Protein AF-A0A3Q7NSL1-F1 (afdb_monomer)

pLDDT: mean 90.65, std 6.11, range [63.59, 95.56]

Sequence (60 aa):
MQSPNSYFMDVKCPGCYKITTIFSHAQTVVLCVGFSTVLCQCIGGKARLTEGCSFRWKQN

Mean predicted aligned error: 3.98 Å

Structure (mmCIF, N/CA/C/O backbone):
data_AF-A0A3Q7NSL1-F1
#
_entry.id   AF-A0A3Q7NSL1-F1
#
loop_
_atom_site.group_PDB
_atom_site.id
_atom_si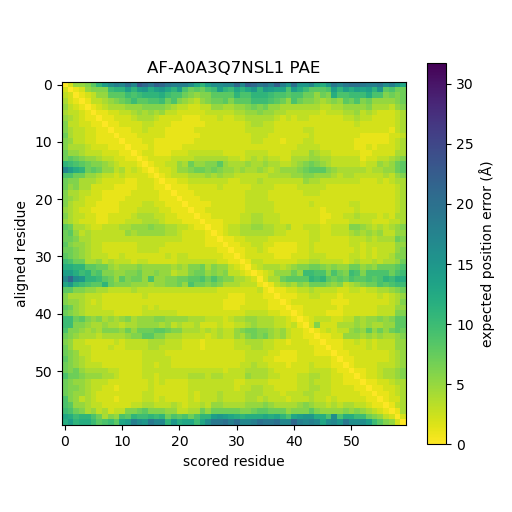te.type_symbol
_atom_site.label_atom_id
_atom_site.label_alt_id
_atom_site.label_comp_id
_atom_site.label_asym_id
_atom_site.label_entity_id
_atom_site.label_seq_id
_atom_site.pdbx_PDB_ins_code
_atom_site.Cartn_x
_atom_site.Cartn_y
_atom_site.Cartn_z
_atom_site.occupancy
_atom_site.B_iso_or_equiv
_atom_site.auth_seq_id
_atom_site.auth_comp_id
_atom_site.auth_asym_id
_atom_site.auth_atom_id
_atom_site.pdbx_PDB_model_num
ATOM 1 N N . MET A 1 1 ? 21.820 10.581 -16.076 1.00 66.69 1 MET A N 1
ATOM 2 C CA . MET A 1 1 ? 21.679 10.038 -14.707 1.00 66.69 1 MET A CA 1
ATOM 3 C C . MET A 1 1 ? 20.344 9.308 -14.656 1.00 66.69 1 MET A C 1
ATOM 5 O O . MET A 1 1 ? 19.358 9.913 -15.050 1.00 66.69 1 MET A O 1
ATOM 9 N N . GLN A 1 2 ? 20.308 8.022 -14.301 1.00 83.25 2 GLN A N 1
ATOM 10 C CA . GLN A 1 2 ? 19.054 7.264 -14.183 1.00 83.25 2 GLN A CA 1
ATOM 11 C C . GLN A 1 2 ? 18.637 7.224 -12.710 1.00 83.25 2 GLN A C 1
ATOM 13 O O . GLN A 1 2 ? 19.456 6.885 -11.860 1.00 83.25 2 GLN A O 1
ATOM 18 N N . SER A 1 3 ? 17.386 7.573 -12.414 1.00 82.62 3 SER A N 1
ATOM 19 C CA . SER A 1 3 ? 16.779 7.423 -11.090 1.00 82.62 3 SER A CA 1
ATOM 20 C C . SER A 1 3 ? 15.560 6.499 -11.179 1.00 82.62 3 SER A C 1
ATOM 22 O O . SER A 1 3 ? 14.888 6.457 -12.214 1.00 82.62 3 SER A O 1
ATOM 24 N N . PRO A 1 4 ? 15.269 5.718 -10.125 1.00 87.25 4 PRO A N 1
ATOM 25 C CA . PRO A 1 4 ? 14.091 4.864 -10.107 1.00 87.25 4 PRO A CA 1
ATOM 26 C C . PRO A 1 4 ? 12.812 5.714 -10.090 1.00 87.25 4 PRO A C 1
ATOM 28 O O . PRO A 1 4 ? 12.669 6.626 -9.282 1.00 87.25 4 PRO A O 1
ATOM 31 N N . ASN A 1 5 ? 11.846 5.373 -10.948 1.00 88.75 5 ASN A N 1
ATOM 32 C CA . ASN A 1 5 ? 10.524 6.021 -10.996 1.00 88.75 5 ASN A CA 1
ATOM 33 C C . ASN A 1 5 ? 9.556 5.525 -9.901 1.00 88.75 5 ASN A C 1
ATOM 35 O O . ASN A 1 5 ? 8.393 5.936 -9.852 1.00 88.75 5 ASN A O 1
ATOM 39 N N . SER A 1 6 ? 10.019 4.615 -9.046 1.00 91.62 6 SER A N 1
ATOM 40 C CA . SER A 1 6 ? 9.243 3.997 -7.980 1.00 91.62 6 SER A CA 1
ATOM 41 C C . SER A 1 6 ? 9.464 4.690 -6.639 1.00 91.62 6 SER A C 1
ATOM 43 O O . SER A 1 6 ? 10.585 5.045 -6.292 1.00 91.62 6 SER A O 1
ATOM 45 N N . TYR A 1 7 ? 8.403 4.798 -5.850 1.00 92.44 7 TYR A N 1
ATOM 46 C CA . TYR A 1 7 ? 8.391 5.432 -4.534 1.00 92.44 7 TYR A CA 1
ATOM 47 C C . TYR A 1 7 ? 7.546 4.639 -3.534 1.00 92.44 7 TYR A C 1
ATOM 49 O O . TYR A 1 7 ? 6.732 3.788 -3.913 1.00 92.44 7 TYR A O 1
ATOM 57 N N . PHE A 1 8 ? 7.725 4.951 -2.254 1.00 94.00 8 PHE A N 1
ATOM 58 C CA . PHE A 1 8 ? 6.823 4.539 -1.185 1.00 94.00 8 PHE A CA 1
ATOM 59 C C . PHE A 1 8 ? 5.783 5.632 -0.925 1.00 94.00 8 PHE A C 1
ATOM 61 O O . PHE A 1 8 ? 6.041 6.827 -1.091 1.00 94.00 8 PHE A O 1
ATOM 68 N N . MET A 1 9 ? 4.589 5.228 -0.516 1.00 95.00 9 MET A N 1
ATOM 69 C CA . MET A 1 9 ? 3.517 6.141 -0.139 1.00 95.00 9 MET A CA 1
ATOM 70 C C . MET A 1 9 ? 2.791 5.624 1.094 1.00 95.00 9 MET A C 1
ATOM 72 O O . MET A 1 9 ? 2.666 4.420 1.289 1.00 95.00 9 MET A O 1
ATOM 76 N N . ASP A 1 10 ? 2.295 6.539 1.909 1.00 94.75 10 ASP A N 1
ATOM 77 C CA . ASP A 1 10 ? 1.459 6.228 3.056 1.00 94.75 10 ASP A CA 1
ATOM 78 C C . ASP A 1 10 ? -0.003 6.312 2.620 1.00 94.75 10 ASP A C 1
ATOM 80 O O . ASP A 1 10 ? -0.457 7.370 2.181 1.00 94.75 10 ASP A O 1
ATOM 84 N N . VAL A 1 11 ? -0.734 5.204 2.721 1.00 94.12 11 VAL A N 1
ATOM 85 C CA . VAL A 1 11 ? -2.152 5.115 2.355 1.00 94.12 11 VAL A CA 1
ATOM 86 C C . VAL A 1 11 ? -2.986 4.994 3.617 1.00 94.12 11 VAL A C 1
ATOM 88 O O . VAL A 1 11 ? -2.767 4.118 4.453 1.00 94.12 11 VAL A O 1
ATOM 91 N N . LYS A 1 12 ? -3.952 5.895 3.752 1.00 94.25 12 LYS A N 1
ATOM 92 C CA . LYS A 1 12 ? -4.916 5.937 4.839 1.00 94.25 12 LYS A CA 1
ATOM 93 C C . LYS A 1 12 ? -6.212 5.273 4.394 1.00 94.25 12 LYS A C 1
ATOM 95 O O . LYS A 1 12 ? -6.819 5.679 3.402 1.00 94.25 12 LYS A O 1
ATOM 100 N N . CYS A 1 13 ? -6.647 4.285 5.163 1.00 93.94 13 CYS A N 1
ATOM 101 C CA . CYS A 1 13 ? -7.916 3.608 4.928 1.00 93.94 13 CYS A CA 1
ATOM 102 C C . CYS A 1 13 ? -9.111 4.500 5.319 1.00 93.94 13 CYS A C 1
ATOM 104 O O . CYS A 1 13 ? -9.077 5.079 6.412 1.00 93.94 13 CYS A O 1
ATOM 106 N N . PRO A 1 14 ? -10.186 4.559 4.510 1.00 89.94 14 PRO A N 1
ATOM 107 C CA . PRO A 1 14 ? -11.370 5.365 4.818 1.00 89.94 14 PRO A CA 1
ATOM 108 C C . PRO A 1 14 ? -12.140 4.891 6.061 1.00 89.94 14 PRO A C 1
ATOM 110 O O . PRO A 1 14 ? -12.715 5.719 6.756 1.00 89.94 14 PRO A O 1
ATOM 113 N N . GLY A 1 15 ? -12.140 3.587 6.370 1.00 88.69 15 GLY A N 1
ATOM 114 C CA . GLY A 1 15 ? -12.911 3.033 7.495 1.00 88.69 15 GLY A CA 1
ATOM 115 C C . GLY A 1 15 ? -12.120 2.874 8.796 1.00 88.69 15 GLY A C 1
ATOM 116 O O . GLY A 1 15 ? -12.634 3.137 9.877 1.00 88.69 15 GLY A O 1
ATOM 117 N N . CYS A 1 16 ? -10.853 2.451 8.705 1.00 88.94 16 CYS A N 1
ATOM 118 C CA . CYS A 1 16 ? -10.027 2.155 9.882 1.00 88.94 16 CYS A CA 1
ATOM 119 C C . CYS A 1 16 ? -9.159 3.352 10.324 1.00 88.94 16 CYS A C 1
ATOM 121 O O . CYS A 1 16 ? -8.540 3.283 11.382 1.00 88.94 16 CYS A O 1
ATOM 123 N N . TYR A 1 17 ? -9.050 4.413 9.506 1.00 89.44 17 TYR A N 1
ATOM 124 C CA . TYR A 1 17 ? -8.147 5.571 9.667 1.00 89.44 17 TYR A CA 1
ATOM 125 C C . TYR A 1 17 ? -6.657 5.235 9.880 1.00 89.44 17 TYR A C 1
ATOM 127 O O . TYR A 1 17 ? -5.830 6.144 9.982 1.00 89.44 17 TYR A O 1
ATOM 135 N N . LYS A 1 18 ? -6.294 3.946 9.895 1.00 92.19 18 LYS A N 1
ATOM 136 C CA . LYS A 1 18 ? -4.920 3.464 9.967 1.00 92.19 18 LYS A CA 1
ATOM 137 C C . LYS A 1 18 ? -4.191 3.774 8.670 1.00 92.19 18 LYS A C 1
ATOM 139 O O . LYS A 1 18 ? -4.769 3.741 7.580 1.00 92.19 18 LYS A O 1
ATOM 144 N N . ILE A 1 19 ? -2.904 4.045 8.829 1.00 93.00 19 ILE A N 1
ATOM 145 C CA . ILE A 1 19 ? -1.975 4.324 7.745 1.00 93.00 19 ILE A CA 1
ATOM 146 C C . ILE A 1 19 ? -1.165 3.058 7.478 1.00 93.00 19 ILE A C 1
ATOM 148 O O . ILE A 1 19 ? -0.706 2.393 8.406 1.00 93.00 19 ILE A O 1
ATOM 152 N N . THR A 1 20 ? -1.003 2.709 6.210 1.00 93.19 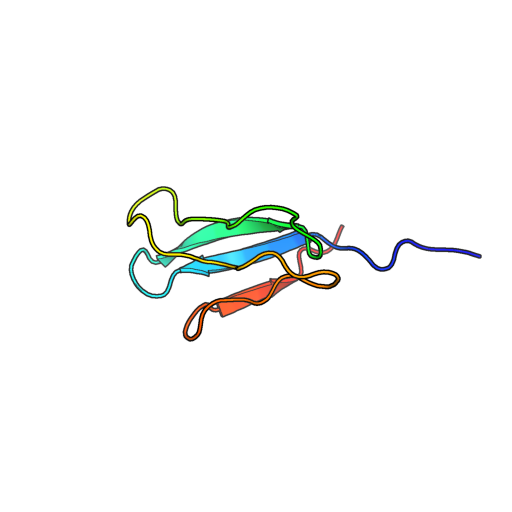20 THR A N 1
ATOM 153 C CA . THR A 1 20 ? -0.167 1.597 5.753 1.00 93.19 20 THR A CA 1
ATOM 154 C C . THR A 1 20 ? 0.776 2.116 4.680 1.00 93.19 20 THR A C 1
ATOM 156 O O . THR A 1 20 ? 0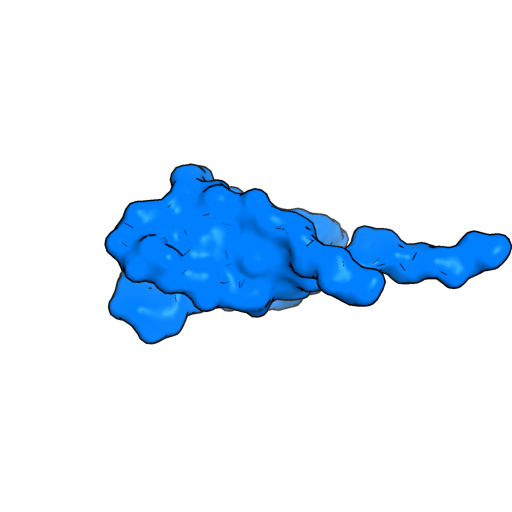.338 2.769 3.735 1.00 93.19 20 THR A O 1
ATOM 159 N N . THR A 1 21 ? 2.073 1.852 4.826 1.00 93.69 21 THR A N 1
ATOM 160 C CA . THR A 1 21 ? 3.059 2.208 3.802 1.00 93.69 21 THR A CA 1
ATOM 161 C C . THR A 1 21 ? 3.009 1.177 2.673 1.00 93.69 21 THR A C 1
ATOM 163 O O . THR A 1 21 ? 3.108 -0.024 2.914 1.00 93.69 21 THR A O 1
ATOM 166 N N . ILE A 1 22 ? 2.851 1.650 1.439 1.00 93.56 22 ILE A N 1
ATOM 167 C CA . ILE A 1 22 ? 2.680 0.846 0.226 1.00 93.56 22 ILE A CA 1
ATOM 168 C C . ILE A 1 22 ? 3.741 1.249 -0.804 1.00 93.56 22 ILE A C 1
ATOM 170 O O . ILE A 1 22 ? 4.076 2.426 -0.950 1.00 93.56 22 ILE A O 1
ATOM 174 N N . PHE A 1 23 ? 4.265 0.270 -1.543 1.00 94.50 23 PHE A N 1
ATOM 175 C CA . PHE A 1 23 ? 5.141 0.513 -2.686 1.00 94.50 23 PHE A CA 1
ATOM 176 C C . PHE A 1 23 ? 4.329 0.866 -3.938 1.00 94.50 23 PHE A C 1
ATOM 178 O O . PHE A 1 23 ? 3.340 0.208 -4.258 1.00 94.50 23 PHE A O 1
ATOM 185 N N . SER A 1 24 ? 4.768 1.883 -4.680 1.00 93.38 24 SER A N 1
ATOM 186 C CA . SER A 1 24 ? 4.087 2.374 -5.889 1.00 93.38 24 SER A CA 1
ATOM 187 C C . SER A 1 24 ? 3.814 1.316 -6.956 1.00 93.38 24 SER A C 1
ATOM 189 O O .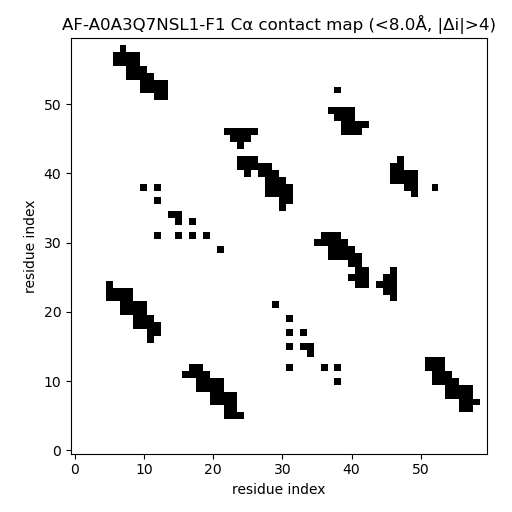 SER A 1 24 ? 2.810 1.446 -7.641 1.00 93.38 24 SER A O 1
ATOM 191 N N . HIS A 1 25 ? 4.632 0.269 -7.071 1.00 94.38 25 HIS A N 1
ATOM 192 C CA . HIS A 1 25 ? 4.446 -0.845 -8.011 1.00 94.38 25 HIS A CA 1
ATOM 193 C C . HIS A 1 25 ? 4.193 -2.177 -7.282 1.00 94.38 25 HIS A C 1
ATOM 1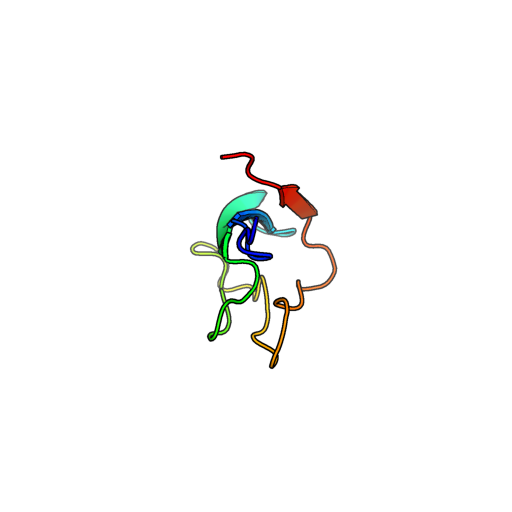95 O O . HIS A 1 25 ? 4.789 -3.200 -7.613 1.00 94.38 25 HIS A O 1
ATOM 201 N N . ALA A 1 26 ? 3.367 -2.166 -6.230 1.00 92.56 26 ALA A N 1
ATOM 202 C CA . ALA A 1 26 ? 3.009 -3.382 -5.500 1.00 92.56 26 ALA A CA 1
ATOM 203 C C . ALA A 1 26 ? 2.488 -4.485 -6.448 1.00 92.56 26 ALA A C 1
ATOM 205 O O . ALA A 1 26 ? 1.590 -4.246 -7.255 1.00 92.56 26 ALA A O 1
ATOM 206 N N . GLN A 1 27 ? 3.051 -5.694 -6.328 1.00 92.56 27 GLN A N 1
ATOM 207 C CA . GLN A 1 27 ? 2.695 -6.869 -7.142 1.00 92.56 27 GLN A CA 1
ATOM 208 C C . GLN A 1 27 ? 1.526 -7.677 -6.568 1.00 92.56 27 GLN A C 1
ATOM 210 O O . GLN A 1 27 ? 0.995 -8.553 -7.242 1.00 92.56 27 GLN A O 1
ATOM 215 N N . THR A 1 28 ? 1.115 -7.382 -5.338 1.00 93.19 28 THR A N 1
ATOM 216 C CA . THR A 1 28 ? 0.006 -8.049 -4.655 1.00 93.19 28 THR A CA 1
ATOM 217 C C . THR A 1 28 ? -1.054 -7.038 -4.243 1.00 93.19 28 THR A C 1
ATOM 219 O O . THR A 1 28 ? -0.777 -5.847 -4.085 1.00 93.19 28 THR A O 1
ATOM 222 N N . VAL A 1 29 ? -2.275 -7.523 -4.022 1.00 93.56 29 VAL A N 1
ATOM 223 C CA . VAL A 1 29 ? -3.325 -6.745 -3.356 1.00 93.56 29 VAL A CA 1
ATOM 224 C C . VAL A 1 29 ? -2.872 -6.418 -1.931 1.00 93.56 29 VAL A C 1
ATOM 226 O O . VAL A 1 29 ? -2.376 -7.295 -1.223 1.00 93.56 29 VAL A O 1
ATOM 229 N N . VAL A 1 30 ? -3.038 -5.165 -1.506 1.00 93.88 30 VAL A N 1
ATOM 230 C CA . VAL A 1 30 ? -2.690 -4.721 -0.145 1.00 93.88 30 VAL A CA 1
ATOM 231 C C . VAL A 1 30 ? -3.965 -4.467 0.652 1.00 93.88 30 VAL A C 1
ATOM 233 O O . VAL A 1 30 ? -4.875 -3.798 0.166 1.00 93.88 30 VAL A O 1
ATOM 236 N N . LEU A 1 31 ? -4.027 -4.983 1.882 1.00 94.12 31 LEU A N 1
ATOM 237 C CA . LEU A 1 31 ? -5.182 -4.888 2.784 1.00 94.12 31 LEU A CA 1
ATOM 238 C C . LEU A 1 31 ? -4.876 -3.995 4.008 1.00 94.12 31 LEU A C 1
ATOM 240 O O . LEU A 1 31 ? -3.741 -3.978 4.484 1.00 94.12 31 LEU A O 1
ATOM 244 N N . CYS A 1 32 ? -5.880 -3.295 4.568 1.00 93.06 32 CYS A N 1
ATOM 245 C CA . CYS A 1 32 ? -5.766 -2.673 5.904 1.00 93.06 32 CYS A CA 1
ATOM 246 C C . CYS A 1 32 ? -5.653 -3.791 6.949 1.00 93.06 32 CYS A C 1
ATOM 248 O O . CYS A 1 32 ? -6.559 -4.613 7.076 1.00 93.06 32 CYS A O 1
ATOM 250 N N . VAL A 1 33 ? -4.602 -3.743 7.773 1.00 84.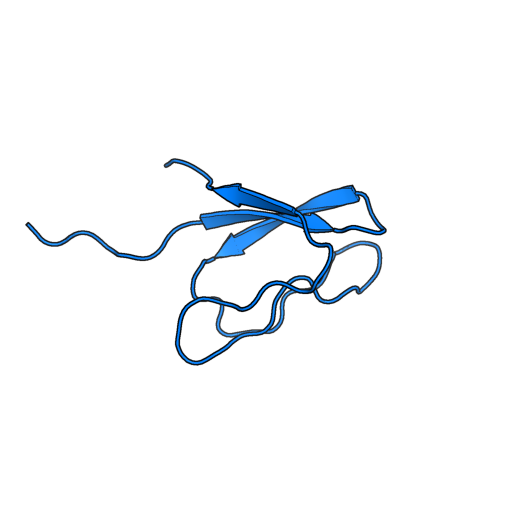06 33 VAL A N 1
ATOM 251 C CA . VAL A 1 33 ? -4.306 -4.716 8.848 1.00 84.06 33 VAL A CA 1
ATOM 252 C C . VAL A 1 33 ? -5.395 -4.774 9.946 1.00 84.06 33 VAL A C 1
ATOM 254 O O . VAL A 1 33 ? -5.359 -5.642 10.805 1.00 84.06 33 VAL A O 1
ATOM 257 N N . GLY A 1 34 ? -6.386 -3.871 9.946 1.00 81.50 34 GLY A N 1
ATOM 258 C CA . GLY A 1 34 ? -7.452 -3.829 10.963 1.00 81.50 34 GLY A CA 1
ATOM 259 C C . GLY A 1 34 ? -8.884 -4.089 10.487 1.00 81.50 34 GLY A C 1
ATOM 260 O O . GLY A 1 34 ? -9.714 -4.450 11.308 1.00 81.50 34 GLY A O 1
ATOM 261 N N . PHE A 1 35 ? -9.201 -3.878 9.208 1.00 82.31 35 PHE A N 1
ATOM 262 C CA . PHE A 1 35 ? -10.588 -3.931 8.701 1.00 82.31 35 PHE A CA 1
ATOM 263 C C . PHE A 1 35 ? -10.711 -4.788 7.434 1.00 82.31 35 PHE A C 1
ATOM 265 O O . PHE A 1 35 ? -11.756 -4.802 6.793 1.00 82.31 35 PHE A O 1
ATOM 272 N N . SER A 1 36 ? -9.618 -5.455 7.032 1.00 86.81 36 SER A N 1
ATOM 273 C CA . SER A 1 36 ? -9.520 -6.286 5.822 1.00 86.81 36 SER A CA 1
ATOM 274 C C . SER A 1 36 ? -9.994 -5.593 4.536 1.00 86.81 36 SER A C 1
ATOM 276 O O . SER A 1 36 ? -10.340 -6.242 3.555 1.00 86.81 36 SER A O 1
ATOM 278 N N . THR A 1 37 ? -10.000 -4.258 4.518 1.00 90.62 37 THR A N 1
ATOM 279 C CA . THR A 1 37 ? -10.349 -3.461 3.340 1.00 90.62 37 THR A CA 1
ATOM 280 C C . THR A 1 37 ? -9.195 -3.471 2.356 1.00 90.62 37 THR A C 1
ATOM 282 O O . THR A 1 37 ? -8.050 -3.248 2.750 1.00 90.62 37 THR A O 1
ATOM 285 N N . VAL A 1 38 ? -9.494 -3.660 1.073 1.00 93.31 38 VAL A N 1
ATOM 286 C CA . VAL A 1 38 ? -8.512 -3.486 -0.001 1.00 93.31 38 VAL A CA 1
ATOM 287 C C . VAL A 1 38 ? -8.082 -2.024 -0.065 1.00 93.31 38 VAL A C 1
ATOM 289 O O . VAL A 1 38 ? -8.918 -1.144 -0.245 1.00 93.31 38 VAL A O 1
ATOM 292 N N . LEU A 1 39 ? -6.783 -1.764 0.073 1.00 94.50 39 LEU A N 1
ATOM 293 C CA . LEU A 1 39 ? -6.176 -0.436 -0.048 1.00 94.50 39 LEU A CA 1
ATOM 294 C C . LEU A 1 39 ? -5.691 -0.164 -1.470 1.00 94.50 39 LEU A C 1
ATOM 296 O O . LEU A 1 39 ? -5.839 0.949 -1.974 1.00 94.50 39 LEU A O 1
ATOM 300 N N . CYS A 1 40 ? -5.108 -1.174 -2.118 1.00 94.94 40 CYS A N 1
ATOM 301 C CA . CYS A 1 40 ? -4.715 -1.090 -3.515 1.00 94.94 40 CYS A CA 1
ATOM 302 C C . CYS A 1 40 ? -4.741 -2.451 -4.216 1.00 94.94 40 CYS A C 1
ATOM 304 O O . CYS A 1 40 ? -4.606 -3.503 -3.584 1.00 94.94 40 CYS A O 1
ATOM 306 N N . GLN A 1 41 ? -4.892 -2.405 -5.537 1.00 95.12 41 GLN A N 1
ATOM 307 C CA . GLN A 1 41 ? -4.785 -3.547 -6.435 1.00 95.12 41 GLN A CA 1
ATOM 308 C C . GLN A 1 41 ? -3.503 -3.442 -7.260 1.00 95.12 41 GLN A C 1
ATOM 310 O O . GLN A 1 41 ? -3.175 -2.382 -7.808 1.00 95.12 41 GLN A O 1
ATOM 315 N N . CYS A 1 42 ? -2.792 -4.561 -7.360 1.00 92.62 42 CYS A N 1
ATOM 316 C CA . CYS A 1 42 ? -1.664 -4.704 -8.262 1.00 92.62 42 CYS A CA 1
ATOM 317 C C . CYS A 1 42 ? -2.144 -4.658 -9.715 1.00 92.62 42 CYS A C 1
ATOM 319 O O . CYS A 1 42 ? -3.076 -5.360 -10.105 1.00 92.62 42 CYS A O 1
ATOM 321 N N . ILE A 1 43 ? -1.481 -3.835 -10.516 1.00 90.31 43 ILE A N 1
ATOM 322 C CA . ILE A 1 43 ? -1.629 -3.799 -11.972 1.00 90.31 43 ILE A CA 1
ATOM 323 C C . ILE A 1 43 ? -0.224 -3.858 -12.580 1.00 90.31 43 ILE A C 1
ATOM 325 O O . ILE A 1 43 ? 0.755 -3.689 -11.858 1.00 90.31 43 ILE A O 1
ATOM 329 N N . GLY A 1 44 ? -0.088 -4.049 -13.894 1.00 90.38 44 GLY A N 1
ATOM 330 C CA . GLY A 1 44 ? 1.222 -4.103 -14.576 1.00 90.38 44 GLY A CA 1
ATOM 331 C C . GLY A 1 44 ? 2.064 -2.810 -14.525 1.00 90.38 44 GLY A C 1
ATOM 332 O O . GLY A 1 44 ? 3.031 -2.679 -15.265 1.00 90.38 44 GLY A O 1
ATOM 333 N N . GLY A 1 45 ? 1.696 -1.841 -13.686 1.00 92.06 45 GLY A N 1
ATOM 334 C CA . GLY A 1 45 ? 2.310 -0.526 -13.537 1.00 92.06 45 GLY A CA 1
ATOM 335 C C . GLY A 1 45 ? 2.170 -0.020 -12.101 1.00 92.06 45 GLY A C 1
ATOM 336 O O . GLY A 1 45 ? 2.389 -0.771 -11.153 1.00 92.06 45 GLY A O 1
ATOM 337 N N . LYS A 1 46 ? 1.832 1.262 -11.923 1.00 93.25 46 LYS A N 1
ATOM 338 C CA . LYS A 1 46 ? 1.594 1.826 -10.586 1.00 93.25 46 LYS A CA 1
ATOM 339 C C . LYS A 1 46 ? 0.316 1.244 -9.988 1.00 93.25 46 LYS A C 1
ATOM 341 O O . LYS A 1 46 ? -0.713 1.257 -10.652 1.00 93.25 46 LYS A O 1
ATOM 346 N N . ALA A 1 47 ? 0.367 0.774 -8.748 1.00 95.00 47 ALA A N 1
ATOM 347 C CA . ALA A 1 47 ? -0.771 0.180 -8.060 1.00 95.00 47 ALA A CA 1
ATOM 348 C C . ALA A 1 47 ? -1.983 1.127 -8.058 1.00 95.00 47 ALA A C 1
ATOM 350 O O . ALA A 1 47 ? -1.855 2.335 -7.831 1.00 95.00 47 ALA A O 1
ATOM 351 N N . ARG A 1 48 ? -3.172 0.567 -8.292 1.00 95.56 48 ARG A N 1
ATOM 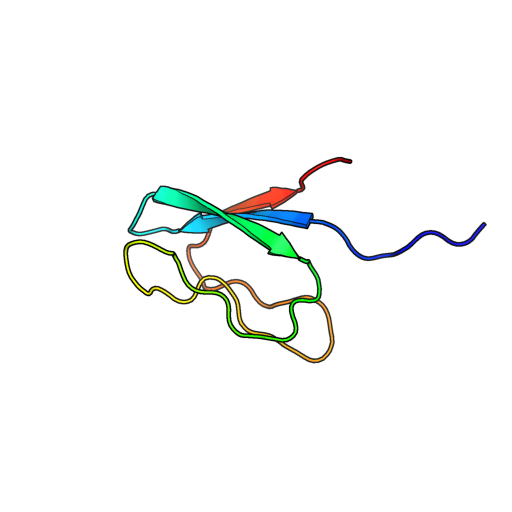352 C CA . ARG A 1 48 ? -4.432 1.316 -8.272 1.00 95.56 48 ARG A CA 1
ATOM 353 C C . ARG A 1 48 ? -4.954 1.367 -6.841 1.00 95.56 48 ARG A C 1
ATOM 355 O O . ARG A 1 48 ? -5.232 0.317 -6.270 1.00 95.56 48 ARG A O 1
ATOM 362 N N . LEU A 1 49 ? -5.091 2.558 -6.264 1.00 94.88 49 LEU A N 1
ATOM 363 C CA . LEU A 1 49 ? -5.693 2.720 -4.936 1.00 94.88 49 LEU A CA 1
ATOM 364 C C . LEU A 1 49 ? -7.212 2.527 -4.996 1.00 94.88 49 LEU A C 1
ATOM 366 O O . LEU A 1 49 ? -7.853 2.886 -5.986 1.00 94.88 49 LEU A O 1
ATOM 370 N N . THR A 1 50 ? -7.777 1.978 -3.925 1.00 93.81 50 THR A N 1
ATOM 371 C CA . THR A 1 50 ? -9.228 1.875 -3.749 1.00 93.81 50 THR A CA 1
ATOM 372 C C . THR A 1 50 ? -9.836 3.262 -3.565 1.00 93.81 50 THR A C 1
ATOM 374 O O . THR A 1 50 ? -9.247 4.132 -2.919 1.00 93.81 50 THR A O 1
ATOM 377 N N . GLU A 1 51 ? -11.031 3.469 -4.114 1.00 92.69 51 GLU A N 1
ATOM 378 C CA . GLU A 1 51 ? -11.772 4.719 -3.955 1.00 92.69 51 GLU A CA 1
ATOM 379 C C . GLU A 1 51 ? -11.981 5.064 -2.469 1.00 92.69 51 GLU A C 1
ATOM 381 O O . GLU A 1 51 ? -12.177 4.189 -1.624 1.00 92.69 51 GLU A O 1
ATOM 386 N N . GLY A 1 52 ? -11.864 6.349 -2.129 1.00 91.50 52 GLY A N 1
ATOM 387 C CA . GLY A 1 52 ? -11.946 6.829 -0.747 1.00 91.50 52 GLY A CA 1
ATOM 388 C C . GLY A 1 52 ? -10.662 6.667 0.077 1.00 91.50 52 GLY A C 1
ATOM 389 O O . GLY A 1 52 ? -10.555 7.270 1.145 1.00 91.50 52 GLY A O 1
ATOM 390 N N . CYS A 1 53 ? -9.652 5.928 -0.397 1.00 92.81 53 CYS A N 1
ATOM 391 C CA . CYS A 1 53 ? -8.339 5.935 0.249 1.00 92.81 53 CYS A CA 1
ATOM 392 C C . CYS A 1 53 ? -7.636 7.277 0.011 1.00 92.81 53 CYS A C 1
ATOM 394 O O . CYS A 1 53 ? -7.505 7.740 -1.121 1.00 92.81 53 CYS A O 1
ATOM 396 N N . SER A 1 54 ? -7.141 7.894 1.083 1.00 93.56 54 SER A N 1
ATOM 397 C CA . SER A 1 54 ? -6.248 9.055 0.975 1.00 93.56 54 SER A CA 1
ATOM 398 C C . SER A 1 54 ? -4.802 8.577 0.956 1.00 93.56 54 SER A C 1
ATOM 400 O O . SER A 1 54 ? -4.476 7.599 1.627 1.00 93.56 54 SER A O 1
ATOM 402 N N . PHE A 1 55 ? -3.912 9.265 0.244 1.00 94.31 55 PHE A N 1
ATOM 403 C CA . PHE A 1 55 ? -2.493 8.916 0.248 1.00 94.31 55 PHE A CA 1
ATOM 404 C C . PHE A 1 55 ? -1.597 10.145 0.355 1.00 94.31 55 PHE A C 1
ATOM 406 O O . PHE A 1 55 ? -1.967 11.246 -0.052 1.00 94.31 55 PHE A O 1
ATOM 413 N N . ARG A 1 56 ? -0.393 9.937 0.884 1.00 94.56 56 ARG A N 1
ATOM 414 C CA . ARG A 1 56 ? 0.694 10.917 0.889 1.00 94.56 56 ARG A CA 1
ATOM 415 C C . ARG A 1 56 ? 1.966 10.255 0.388 1.00 94.56 56 ARG A C 1
ATOM 417 O O . ARG A 1 56 ? 2.256 9.115 0.741 1.00 94.56 56 ARG A O 1
ATOM 424 N N . TRP A 1 57 ? 2.744 10.962 -0.422 1.00 90.94 57 TRP A N 1
ATOM 425 C CA . TRP A 1 57 ? 4.056 10.470 -0.833 1.00 90.94 57 TRP A CA 1
ATOM 426 C C . TRP A 1 57 ? 5.010 10.482 0.351 1.00 90.94 57 TRP A C 1
ATOM 428 O O . TRP A 1 57 ? 5.090 11.467 1.089 1.00 90.94 57 TRP A O 1
ATOM 438 N N . LYS A 1 58 ? 5.734 9.381 0.526 1.00 90.25 58 LYS A N 1
ATOM 439 C CA . LYS A 1 58 ? 6.804 9.313 1.506 1.00 90.25 58 LYS A CA 1
ATOM 440 C C . LYS A 1 58 ? 8.069 9.789 0.803 1.00 90.25 58 LYS A C 1
ATOM 442 O O . LYS A 1 58 ? 8.569 9.112 -0.091 1.00 90.25 58 LYS A O 1
ATOM 447 N N . GLN A 1 59 ? 8.519 10.993 1.144 1.00 77.19 59 GLN A N 1
ATOM 448 C CA . GLN A 1 59 ? 9.823 11.474 0.698 1.00 77.19 59 GLN 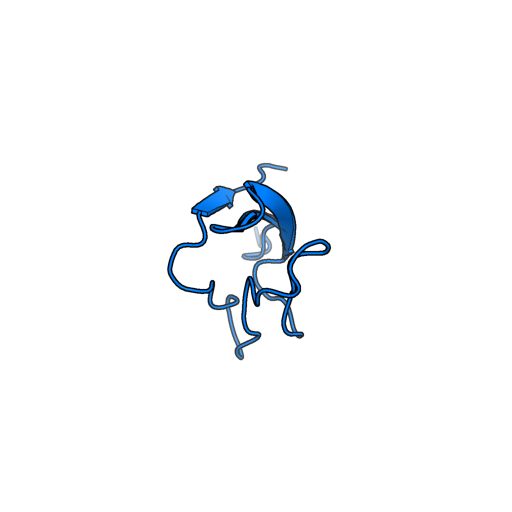A CA 1
ATOM 449 C C . GLN A 1 59 ? 10.902 10.644 1.395 1.00 77.19 59 GLN A C 1
ATOM 451 O O . GLN A 1 59 ? 10.778 10.354 2.587 1.00 77.19 59 GLN A O 1
ATOM 456 N N . ASN A 1 60 ? 11.892 10.219 0.615 1.00 63.59 60 ASN A N 1
ATOM 457 C CA . ASN A 1 60 ? 13.079 9.524 1.096 1.00 63.59 60 ASN A CA 1
ATOM 458 C C . ASN A 1 60 ? 14.240 10.504 1.197 1.00 63.59 60 ASN A C 1
ATOM 460 O O . ASN A 1 60 ? 14.314 11.385 0.312 1.00 63.59 60 ASN A O 1
#

InterPro domains:
  IPR000592 Small ribosomal subunit prote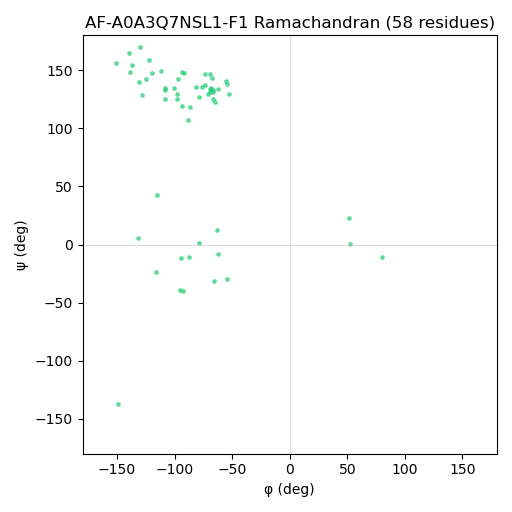in eS27 [PF01667] (4-58)
  IPR000592 Small ribosomal subunit protein eS27 [PTHR11594] (1-59)
  IPR011332 Zinc-binding ribosomal protein [SSF57829] (4-58)
  IPR023407 Small ribosomal subunit protein eS27, zinc-binding domain superfamily [G3DSA:2.20.25.100] (1-60)

Organism: Callorhinus ursinus (NCBI:txid34884)

Secondary structure (DSSP, 8-state):
----S--EEEEE-TTT--EEEEETT-SS-EE-TTT--EEEE--SSSPEEPTT-EEEE---

Solvent-accessible surface area (backbone atoms only — not comparable to full-atom values): 3720 Å² total; per-residue (Å²): 137,92,76,81,94,69,50,47,28,39,36,30,42,72,86,72,67,49,73,45,81,43,55,40,60,30,86,52,72,41,62,41,96,85,70,72,43,70,48,30,41,44,48,104,49,66,39,45,66,35,88,74,50,48,73,45,79,50,85,129

Foldseek 3Di:
DDDDPKFWKWKADQPPRDTDIDIQQDQAFDADPPPRDTQWHHDPGGTHGDPRIDMDTDDD

Nearest PDB structures (foldseek):
  9cai-assembly1_Ab  TM=9.480E-01  e=4.200E-08  Caenorhabditis elegans
  8b2l-assembly1_K1  TM=9.555E-01  e=5.578E-08  Nicotiana tabacum
  6az1-assembly1_c  TM=9.482E-01  e=2.439E-07  Leishmania donovani
  7d4i-assembly1_Sc  TM=9.450E-01  e=3.061E-07  Saccharomyces cerevisiae S288C
  5jb3-assembly1_W  TM=9.034E-01  e=7.112E-05  Pyrococcus abyssi GE5

Radius of gyration: 11.69 Å; Cα contacts (8 Å, |Δi|>4): 115; chains: 1; bounding box: 35×20×26 Å